Protein AF-A0A081NU52-F1 (afdb_monomer_lite)

pLDDT: mean 83.06, std 9.31, range [47.5, 93.06]

Organism: NCBI:txid1501230

Sequence (93 aa):
MFDTIVMKTCPVYPNLESVAAEKIAYLDKGITYKIKDSQIPFIKYYDNSRTLVLQVSIPKFLYGNNVNLLQEKDIPLFFQRLHERCMSYFKLK

Radius of gyration: 14.24 Å; chains: 1; bounding box: 34×24×43 Å

Structure (mmCIF, N/CA/C/O backbone):
data_AF-A0A081NU52-F1
#
_entry.id   AF-A0A081NU52-F1
#
loop_
_atom_site.group_PDB
_atom_site.id
_atom_site.type_symbol
_atom_site.label_atom_id
_atom_site.label_alt_id
_atom_site.label_comp_id
_atom_site.label_asym_id
_atom_site.label_entity_id
_atom_site.label_seq_id
_ato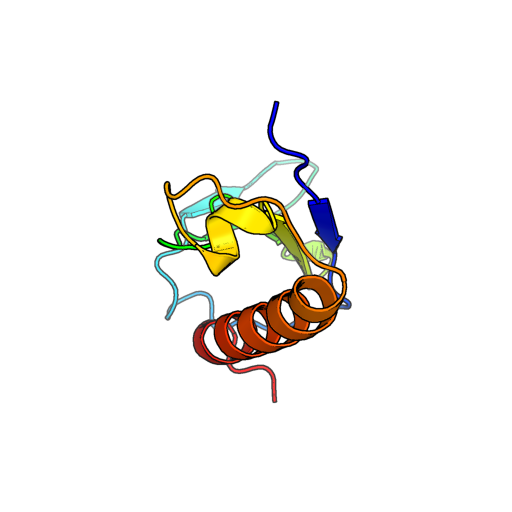m_site.pdbx_PDB_ins_code
_atom_site.Cartn_x
_atom_site.Cartn_y
_atom_site.Cartn_z
_atom_site.occupancy
_atom_site.B_iso_or_equiv
_atom_site.auth_seq_id
_atom_site.auth_comp_id
_atom_site.auth_asym_id
_atom_site.auth_atom_id
_atom_site.pdbx_PDB_model_num
ATOM 1 N N . MET A 1 1 ? -18.631 9.771 0.378 1.00 50.50 1 MET A N 1
ATOM 2 C CA . MET A 1 1 ? -17.292 9.622 -0.231 1.00 50.50 1 MET A CA 1
ATOM 3 C C . MET A 1 1 ? -16.328 9.440 0.926 1.00 50.50 1 MET A C 1
ATOM 5 O O . MET A 1 1 ? -16.344 10.286 1.801 1.00 50.50 1 MET A O 1
ATOM 9 N N . PHE A 1 2 ? -15.625 8.310 1.037 1.00 55.56 2 PHE A N 1
ATOM 10 C CA . PHE A 1 2 ? -14.619 8.172 2.097 1.00 55.56 2 PHE A CA 1
ATOM 11 C C . PHE A 1 2 ? -13.368 8.927 1.662 1.00 55.56 2 PHE A C 1
ATOM 13 O O . PHE A 1 2 ? -12.893 8.705 0.544 1.00 55.56 2 PHE A O 1
ATOM 20 N N . ASP A 1 3 ? -12.843 9.788 2.527 1.00 70.50 3 ASP A N 1
ATOM 21 C CA . ASP A 1 3 ? -11.617 10.523 2.242 1.00 70.50 3 ASP A CA 1
ATOM 22 C C . ASP A 1 3 ? -10.489 9.518 2.006 1.00 70.50 3 ASP A C 1
ATOM 24 O O . ASP A 1 3 ? -10.192 8.643 2.829 1.00 70.50 3 ASP A O 1
ATOM 28 N N . THR A 1 4 ? -9.950 9.560 0.794 1.00 82.06 4 THR A N 1
ATOM 29 C CA . THR A 1 4 ? -8.898 8.655 0.349 1.00 82.06 4 THR A CA 1
ATOM 30 C C . THR A 1 4 ? -7.634 9.477 0.233 1.00 82.06 4 THR A C 1
ATOM 32 O O . THR A 1 4 ? -7.621 10.491 -0.462 1.00 82.06 4 THR A O 1
ATOM 35 N N . ILE A 1 5 ? -6.573 9.045 0.902 1.00 86.19 5 ILE A N 1
ATOM 36 C CA . ILE A 1 5 ? -5.281 9.713 0.813 1.00 86.19 5 ILE A CA 1
ATOM 37 C C . ILE A 1 5 ? -4.443 9.049 -0.274 1.00 86.19 5 ILE A C 1
ATOM 39 O O . ILE 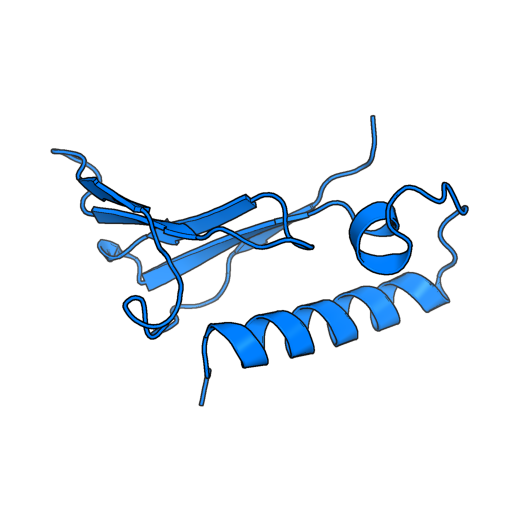A 1 5 ? -4.473 7.826 -0.437 1.00 86.19 5 ILE A O 1
ATOM 43 N N . VAL A 1 6 ? -3.698 9.864 -1.017 1.00 89.69 6 VAL A N 1
ATOM 44 C CA . VAL A 1 6 ? -2.697 9.398 -1.979 1.00 89.69 6 VAL A CA 1
ATOM 45 C C . VAL A 1 6 ? -1.326 9.716 -1.408 1.00 89.69 6 VAL A C 1
ATOM 47 O O . VAL A 1 6 ? -1.005 10.875 -1.162 1.00 89.69 6 VAL A O 1
ATOM 50 N N . MET A 1 7 ? -0.516 8.684 -1.211 1.00 89.31 7 MET A N 1
ATOM 51 C CA . MET A 1 7 ? 0.842 8.801 -0.693 1.00 89.31 7 MET A CA 1
ATOM 52 C C . MET A 1 7 ? 1.831 8.339 -1.751 1.00 89.31 7 MET A C 1
ATOM 54 O O . MET A 1 7 ? 1.585 7.372 -2.474 1.00 89.31 7 MET A O 1
ATOM 58 N N . LYS A 1 8 ? 2.965 9.033 -1.821 1.00 88.44 8 LYS A N 1
ATOM 59 C CA . LYS A 1 8 ? 4.109 8.649 -2.643 1.00 88.44 8 LYS A CA 1
ATOM 60 C C . LYS A 1 8 ? 5.298 8.412 -1.733 1.00 88.44 8 LYS A C 1
ATOM 62 O O . LYS A 1 8 ? 5.524 9.189 -0.809 1.00 88.44 8 LYS A O 1
ATOM 67 N N . THR A 1 9 ? 6.045 7.353 -1.993 1.00 82.62 9 THR A N 1
ATOM 68 C CA . THR A 1 9 ? 7.268 7.069 -1.248 1.00 82.62 9 THR A CA 1
ATOM 69 C C . THR A 1 9 ? 8.460 7.783 -1.873 1.00 82.62 9 THR A C 1
ATOM 71 O O . THR A 1 9 ? 8.455 8.127 -3.056 1.00 82.62 9 THR A O 1
ATOM 74 N N . CYS A 1 10 ? 9.534 7.912 -1.098 1.00 81.56 10 CYS A N 1
ATOM 75 C CA . CYS A 1 10 ? 10.873 8.036 -1.665 1.00 81.56 10 CYS A CA 1
ATOM 76 C C . CYS A 1 10 ? 11.196 6.811 -2.553 1.00 81.56 10 CYS A C 1
ATOM 78 O O . CYS A 1 10 ? 10.465 5.812 -2.508 1.00 81.56 10 CYS A O 1
ATOM 80 N N . PRO A 1 11 ? 12.268 6.860 -3.363 1.00 83.06 11 PRO A N 1
ATOM 81 C CA . PRO A 1 11 ? 12.713 5.709 -4.139 1.00 83.06 11 PRO A CA 1
ATOM 82 C C . PRO A 1 11 ? 12.849 4.436 -3.287 1.00 83.06 11 PRO A C 1
ATOM 84 O O . PRO A 1 11 ? 13.524 4.450 -2.261 1.00 83.06 11 PRO A O 1
ATOM 87 N N . VAL A 1 12 ? 12.212 3.343 -3.715 1.00 82.12 12 VAL A N 1
ATOM 88 C CA . VAL A 1 12 ? 12.205 2.035 -3.036 1.00 82.12 12 VAL A CA 1
ATOM 89 C C . VAL A 1 12 ? 12.508 0.895 -4.014 1.00 82.12 12 VAL A C 1
ATOM 91 O O . VAL A 1 12 ? 12.227 1.001 -5.211 1.00 82.12 12 VAL A O 1
ATOM 94 N N . TYR A 1 13 ? 13.055 -0.211 -3.493 1.00 82.31 13 TYR A N 1
ATOM 95 C CA . TYR A 1 13 ? 13.462 -1.400 -4.260 1.00 82.31 13 TYR A CA 1
ATOM 96 C C . TYR A 1 13 ? 12.675 -2.638 -3.813 1.00 82.31 13 TYR A C 1
ATOM 98 O O . TYR A 1 13 ? 13.213 -3.510 -3.130 1.00 82.31 13 TYR A O 1
ATOM 106 N N . PRO A 1 14 ? 11.376 -2.703 -4.135 1.00 78.12 14 PRO A N 1
ATOM 107 C CA . PRO A 1 14 ? 10.546 -3.828 -3.747 1.00 78.12 14 PRO A CA 1
ATOM 108 C C . PRO A 1 14 ? 10.956 -5.103 -4.494 1.00 78.12 14 PRO A C 1
ATOM 110 O O . PRO A 1 14 ? 11.284 -5.059 -5.679 1.00 78.12 14 PRO A O 1
ATOM 113 N N . ASN A 1 15 ? 10.868 -6.261 -3.837 1.00 80.69 15 ASN A N 1
ATOM 114 C CA . ASN A 1 15 ? 10.963 -7.543 -4.536 1.00 80.69 15 ASN A CA 1
ATOM 115 C C . ASN A 1 15 ? 9.646 -7.822 -5.280 1.00 80.69 15 ASN A C 1
ATOM 117 O O . ASN A 1 15 ? 8.732 -8.435 -4.730 1.00 80.69 15 ASN A O 1
ATOM 121 N N . LEU A 1 16 ? 9.566 -7.370 -6.532 1.00 79.44 16 LEU A N 1
ATOM 122 C CA . LEU A 1 16 ? 8.370 -7.461 -7.376 1.00 79.44 16 LEU A CA 1
ATOM 123 C C . LEU A 1 16 ? 7.967 -8.890 -7.762 1.00 79.44 16 LEU A C 1
ATOM 125 O O . LEU A 1 16 ? 6.819 -9.091 -8.132 1.00 79.44 16 LEU A O 1
ATOM 129 N N . GLU A 1 17 ? 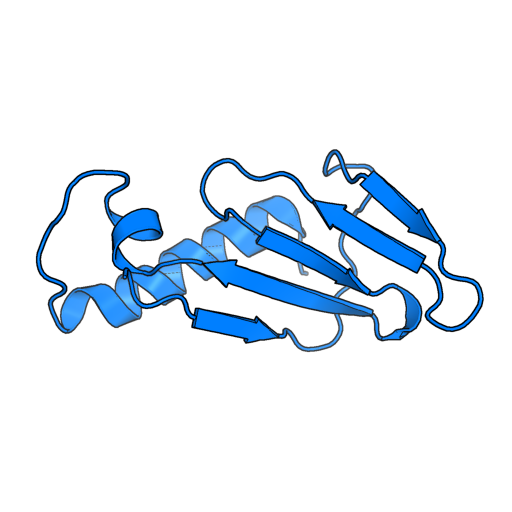8.859 -9.877 -7.671 1.00 74.31 17 GLU A N 1
ATOM 130 C CA . GLU A 1 17 ? 8.513 -11.283 -7.937 1.00 74.31 17 GLU A CA 1
ATOM 131 C C . GLU A 1 17 ? 7.728 -11.897 -6.773 1.00 74.31 17 GLU A C 1
ATOM 133 O O . GLU A 1 17 ? 6.859 -12.744 -6.965 1.00 74.31 17 GLU A O 1
ATOM 138 N N . SER A 1 18 ? 8.015 -11.440 -5.550 1.00 73.19 18 SER A N 1
ATOM 139 C CA . SER A 1 18 ? 7.369 -11.940 -4.330 1.00 73.19 18 SER A CA 1
ATOM 140 C C . SER A 1 18 ? 5.957 -11.397 -4.104 1.00 73.19 18 SER A C 1
ATOM 142 O O . SER A 1 18 ? 5.182 -11.961 -3.333 1.00 73.19 18 SER A O 1
ATOM 144 N N . VAL A 1 19 ? 5.612 -10.309 -4.786 1.00 71.56 19 VAL A N 1
ATOM 145 C CA . VAL A 1 19 ? 4.298 -9.673 -4.744 1.00 71.56 19 VAL A CA 1
ATOM 146 C C . VAL A 1 19 ? 3.668 -9.925 -6.093 1.00 71.56 19 VAL A C 1
ATOM 148 O O . VAL A 1 19 ? 4.239 -9.482 -7.072 1.00 71.56 19 VAL A O 1
ATOM 151 N N . ALA A 1 20 ? 2.530 -10.619 -6.168 1.00 72.94 20 ALA A N 1
ATOM 152 C CA . ALA A 1 20 ? 1.845 -10.967 -7.421 1.00 72.94 20 ALA A CA 1
ATOM 153 C C . ALA A 1 20 ? 1.453 -9.718 -8.248 1.00 72.94 20 ALA A C 1
ATOM 155 O O . ALA A 1 20 ? 0.299 -9.282 -8.257 1.00 72.94 20 ALA A O 1
ATOM 156 N N . ALA A 1 21 ? 2.442 -9.111 -8.896 1.00 81.12 21 ALA A N 1
ATOM 157 C CA . ALA A 1 21 ? 2.386 -7.796 -9.488 1.00 81.12 21 ALA A CA 1
ATOM 158 C C . ALA A 1 21 ? 2.131 -7.925 -10.985 1.00 81.12 21 ALA A C 1
ATOM 160 O O . ALA A 1 21 ? 2.821 -8.640 -11.709 1.00 81.12 21 ALA A O 1
ATOM 161 N N . GLU A 1 22 ? 1.132 -7.198 -11.462 1.00 86.62 22 GLU A N 1
ATOM 162 C CA . GLU A 1 22 ? 0.810 -7.122 -12.876 1.00 86.62 22 GLU A CA 1
ATOM 163 C C . GLU A 1 22 ? 1.695 -6.057 -13.529 1.00 86.62 22 GLU A C 1
ATOM 165 O O . GLU A 1 22 ? 1.609 -4.868 -13.199 1.00 86.62 22 GLU A O 1
ATOM 170 N N . LYS A 1 23 ? 2.568 -6.490 -14.442 1.00 89.06 23 LYS A N 1
ATOM 171 C CA . LYS A 1 23 ? 3.478 -5.619 -15.188 1.00 89.06 23 LYS A CA 1
ATOM 172 C C . LYS A 1 23 ? 2.753 -4.978 -16.369 1.00 89.06 23 LYS A C 1
ATOM 174 O O . LYS A 1 23 ? 2.200 -5.672 -17.215 1.00 89.06 23 LYS A O 1
ATOM 179 N N . ILE A 1 24 ? 2.824 -3.655 -16.461 1.00 88.19 24 ILE A N 1
ATOM 180 C CA . ILE A 1 24 ? 2.264 -2.861 -17.554 1.00 88.19 24 ILE A CA 1
ATOM 181 C C . ILE A 1 24 ? 3.375 -1.990 -18.130 1.00 88.19 24 ILE A C 1
ATOM 183 O O . ILE A 1 24 ? 3.947 -1.157 -17.428 1.00 88.19 24 ILE A O 1
ATOM 187 N N . ALA A 1 25 ? 3.685 -2.184 -19.407 1.00 86.00 25 ALA A N 1
ATOM 188 C CA . ALA A 1 25 ? 4.664 -1.378 -20.124 1.00 86.00 25 ALA A CA 1
ATOM 189 C C . ALA A 1 25 ? 3.954 -0.295 -20.944 1.00 86.00 25 ALA A C 1
ATOM 191 O O . ALA A 1 25 ? 3.031 -0.589 -21.699 1.00 86.00 25 ALA A O 1
ATOM 192 N N . TYR A 1 26 ? 4.400 0.949 -20.799 1.00 82.00 26 TYR A N 1
ATOM 193 C CA . TYR A 1 26 ? 3.960 2.087 -21.601 1.00 82.00 26 TYR A CA 1
ATOM 194 C C . TYR A 1 26 ? 5.131 2.558 -22.461 1.00 82.00 26 TYR A C 1
ATOM 196 O O . TYR A 1 26 ? 6.239 2.694 -21.939 1.00 82.00 26 TYR A O 1
ATOM 204 N N . LEU A 1 27 ? 4.881 2.845 -23.742 1.00 76.00 27 LEU A N 1
ATOM 205 C CA . LEU A 1 27 ? 5.917 3.270 -24.694 1.00 76.00 27 LEU A CA 1
ATOM 206 C C . LEU A 1 27 ? 6.720 4.48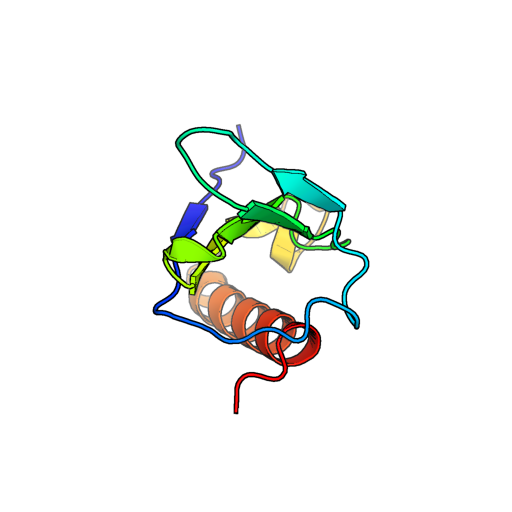0 -24.175 1.00 76.00 27 LEU A C 1
ATOM 208 O O . LEU A 1 27 ? 7.941 4.500 -24.256 1.00 76.00 27 LEU A O 1
ATOM 212 N N . ASP A 1 28 ? 6.021 5.450 -23.590 1.00 78.44 28 ASP A N 1
ATOM 213 C CA . ASP A 1 28 ? 6.558 6.761 -23.204 1.00 78.44 28 ASP A CA 1
ATOM 214 C C . ASP A 1 28 ? 6.711 6.940 -21.681 1.00 78.44 28 ASP A C 1
ATOM 216 O O . ASP A 1 28 ? 7.423 7.834 -21.227 1.00 78.44 28 ASP A O 1
ATOM 220 N N . LYS A 1 29 ? 6.092 6.073 -20.866 1.00 72.38 29 LYS A N 1
ATOM 221 C CA . LYS A 1 29 ? 6.125 6.159 -19.386 1.00 72.38 29 LYS A CA 1
ATOM 222 C C . LYS A 1 29 ? 6.911 5.032 -18.710 1.00 72.38 29 LYS A C 1
ATOM 224 O O . LYS A 1 29 ? 7.013 5.014 -17.484 1.00 72.38 29 LYS A O 1
ATOM 229 N N . GLY A 1 30 ? 7.474 4.113 -19.494 1.00 85.75 30 GLY A N 1
ATOM 230 C CA . GLY A 1 30 ? 8.222 2.962 -19.002 1.00 85.75 30 GLY A CA 1
ATOM 231 C C . GLY A 1 30 ? 7.340 1.914 -18.331 1.00 85.75 30 GLY A C 1
ATOM 232 O O . GLY A 1 30 ? 6.166 1.744 -18.667 1.00 85.75 30 GLY A O 1
ATOM 233 N N . ILE A 1 31 ? 7.923 1.174 -17.390 1.00 89.19 31 ILE A N 1
ATOM 234 C CA . ILE A 1 31 ? 7.269 0.028 -16.759 1.00 89.19 31 ILE A CA 1
ATOM 235 C C . ILE A 1 31 ? 6.588 0.466 -15.460 1.00 89.19 31 ILE A C 1
ATOM 237 O O . ILE A 1 31 ? 7.180 1.109 -14.595 1.00 89.19 31 ILE A O 1
ATOM 241 N N . THR A 1 32 ? 5.319 0.097 -15.317 1.00 90.38 32 THR A N 1
ATOM 242 C CA . THR A 1 32 ? 4.547 0.241 -14.083 1.00 90.38 32 THR A CA 1
ATOM 243 C C . THR A 1 32 ? 4.069 -1.124 -13.624 1.00 90.38 32 THR A C 1
ATOM 245 O O . THR A 1 32 ? 3.589 -1.919 -14.426 1.00 90.38 32 THR A O 1
ATOM 248 N N . TYR A 1 33 ? 4.125 -1.373 -12.326 1.00 90.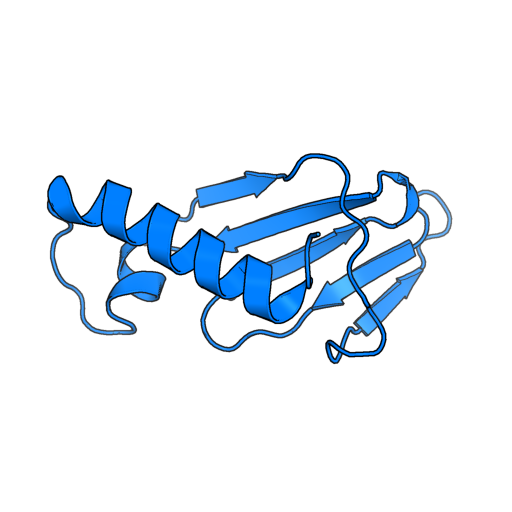12 33 TYR A N 1
ATOM 249 C CA . TYR A 1 33 ? 3.609 -2.588 -11.716 1.00 90.12 33 TYR A CA 1
ATOM 250 C C . TYR A 1 33 ? 2.386 -2.246 -10.871 1.00 90.12 33 TYR A C 1
ATOM 252 O O . TYR A 1 33 ? 2.438 -1.347 -10.028 1.00 90.12 33 TYR A O 1
ATOM 260 N N . LYS A 1 34 ? 1.275 -2.948 -11.094 1.00 90.81 34 LYS A N 1
ATOM 261 C CA . LYS A 1 34 ? 0.118 -2.917 -10.194 1.00 90.81 34 LYS A CA 1
ATOM 262 C C . LYS A 1 34 ? 0.248 -4.062 -9.206 1.00 90.81 34 LYS A C 1
ATOM 264 O O . LYS A 1 34 ? 0.319 -5.217 -9.613 1.00 90.81 34 LYS A O 1
ATOM 269 N N . ILE A 1 35 ? 0.253 -3.748 -7.920 1.00 88.44 35 ILE A N 1
ATOM 270 C CA . ILE A 1 35 ? 0.379 -4.749 -6.860 1.00 88.44 35 ILE A CA 1
ATOM 271 C C . ILE A 1 35 ? -0.996 -4.943 -6.225 1.00 88.44 35 ILE A C 1
ATOM 273 O O . ILE A 1 35 ? -1.676 -3.969 -5.897 1.00 88.44 35 ILE A O 1
ATOM 277 N N . LYS A 1 36 ? -1.417 -6.202 -6.076 1.00 84.81 36 LYS A N 1
ATOM 278 C CA . LYS A 1 36 ? -2.673 -6.553 -5.405 1.00 84.81 36 LYS A CA 1
ATOM 279 C C . LYS A 1 36 ? -2.440 -6.716 -3.905 1.00 84.81 36 LYS A C 1
ATOM 281 O O . LYS A 1 36 ? -1.527 -7.425 -3.486 1.00 84.81 36 LYS A O 1
ATOM 286 N N . ASP A 1 37 ? -3.300 -6.094 -3.111 1.00 84.56 37 ASP A N 1
ATOM 287 C CA . ASP A 1 37 ? -3.307 -6.189 -1.654 1.00 84.56 37 ASP A CA 1
ATOM 288 C C . ASP A 1 37 ? -4.757 -6.195 -1.150 1.00 84.56 37 ASP A C 1
ATOM 290 O O . ASP A 1 37 ? -5.642 -5.605 -1.771 1.00 84.56 37 ASP A O 1
ATOM 294 N N . SER A 1 38 ? -5.020 -6.911 -0.057 1.00 81.75 38 SER A N 1
ATOM 295 C CA . SER A 1 38 ? -6.371 -7.040 0.501 1.00 81.75 38 SER A CA 1
ATOM 296 C C . SER A 1 38 ? -6.806 -5.837 1.342 1.00 81.75 38 SER A C 1
ATOM 298 O O . SER A 1 38 ? -8.003 -5.627 1.516 1.00 81.75 38 SER A O 1
ATOM 300 N N . GLN A 1 39 ? -5.861 -5.056 1.867 1.00 81.38 39 GLN A N 1
ATOM 301 C CA . GLN A 1 39 ? -6.105 -3.916 2.755 1.00 81.38 39 GLN A CA 1
ATOM 302 C C . GLN A 1 39 ? -5.874 -2.577 2.048 1.00 81.38 39 GLN A C 1
ATOM 304 O O . GLN A 1 39 ? -6.574 -1.601 2.318 1.00 81.38 39 GLN A O 1
ATOM 309 N N . ILE A 1 40 ? -4.907 -2.523 1.131 1.00 87.12 40 ILE A N 1
ATOM 310 C CA . ILE A 1 40 ? -4.583 -1.338 0.343 1.00 87.12 40 ILE A CA 1
ATOM 311 C C . ILE A 1 40 ? -5.174 -1.515 -1.061 1.00 87.12 40 ILE A C 1
ATOM 313 O O . ILE A 1 40 ? -4.640 -2.274 -1.869 1.00 87.12 40 ILE A O 1
ATOM 317 N N . PRO A 1 41 ? -6.258 -0.796 -1.392 1.00 84.31 41 PRO A N 1
ATOM 318 C CA . PRO A 1 41 ? -7.001 -1.033 -2.627 1.00 84.31 41 PRO A CA 1
ATOM 319 C C . PRO A 1 41 ? -6.212 -0.656 -3.883 1.00 84.31 41 PRO A C 1
ATOM 321 O O . PRO A 1 41 ? -6.527 -1.118 -4.979 1.00 84.31 41 PRO A O 1
ATOM 324 N N . PHE A 1 42 ? -5.202 0.202 -3.747 1.00 89.19 42 PHE A N 1
ATOM 325 C CA . PHE A 1 42 ? -4.408 0.656 -4.870 1.00 89.19 42 PHE A CA 1
ATOM 326 C C . PHE A 1 42 ? -2.946 0.815 -4.484 1.00 89.19 42 PHE A C 1
ATOM 328 O O . PHE A 1 42 ? -2.579 1.675 -3.679 1.00 89.19 42 PHE A O 1
ATOM 335 N N . ILE A 1 43 ? -2.117 0.004 -5.131 1.00 90.31 43 ILE A N 1
ATOM 336 C CA . ILE A 1 43 ? -0.666 0.068 -5.058 1.00 90.31 43 ILE A CA 1
ATOM 337 C C . ILE A 1 43 ? -0.127 0.074 -6.489 1.00 90.31 43 ILE A C 1
ATOM 339 O O . ILE A 1 43 ? -0.381 -0.848 -7.271 1.00 90.31 43 ILE A O 1
ATOM 343 N N . LYS A 1 44 ? 0.639 1.110 -6.832 1.00 91.62 44 LYS A N 1
ATOM 344 C CA . LYS A 1 44 ? 1.386 1.187 -8.091 1.00 91.62 44 LYS A CA 1
ATOM 345 C C . LYS A 1 44 ? 2.856 1.446 -7.830 1.00 91.62 44 LYS A C 1
ATOM 347 O O . LYS A 1 44 ? 3.189 2.342 -7.065 1.00 91.62 44 LYS A O 1
ATOM 352 N N . TYR A 1 45 ? 3.719 0.719 -8.521 1.00 90.81 45 TYR A N 1
ATOM 353 C CA . TYR A 1 45 ? 5.152 0.971 -8.540 1.00 90.81 45 TYR A CA 1
ATOM 354 C C . TYR A 1 45 ? 5.579 1.434 -9.930 1.00 90.81 45 TYR A C 1
ATOM 356 O O . TYR A 1 45 ? 5.268 0.775 -10.921 1.00 90.81 45 TYR A O 1
ATOM 364 N N . TYR A 1 46 ? 6.272 2.565 -10.001 1.00 90.69 46 TYR A N 1
ATOM 365 C CA . TYR A 1 46 ? 6.865 3.083 -11.230 1.00 90.69 46 TYR A CA 1
ATOM 366 C C . TYR A 1 46 ? 8.345 2.725 -11.246 1.00 90.69 46 TYR A C 1
ATOM 368 O O . TYR A 1 46 ? 9.099 3.222 -10.412 1.00 90.69 46 TYR A O 1
ATOM 376 N N . ASP A 1 47 ? 8.754 1.891 -12.198 1.00 88.19 47 ASP A N 1
ATOM 377 C CA . ASP A 1 47 ? 10.115 1.346 -12.263 1.00 88.19 47 ASP A CA 1
ATOM 378 C C . ASP A 1 47 ? 11.150 2.445 -12.538 1.00 88.19 47 ASP A C 1
ATOM 380 O O . ASP A 1 47 ? 12.148 2.581 -11.832 1.00 88.19 47 ASP A O 1
ATOM 384 N N . ASN A 1 48 ? 10.839 3.325 -13.495 1.00 88.31 48 ASN A N 1
ATOM 385 C CA . ASN A 1 48 ? 11.725 4.410 -13.920 1.00 88.31 48 ASN A CA 1
ATOM 386 C C . ASN A 1 48 ? 12.087 5.366 -12.773 1.00 88.31 48 ASN A C 1
ATOM 388 O O . ASN A 1 48 ? 13.241 5.759 -12.630 1.00 88.31 48 ASN A O 1
ATOM 392 N N . SER A 1 49 ? 11.099 5.759 -11.962 1.00 88.31 49 SER A N 1
ATOM 393 C CA . SER A 1 49 ? 11.294 6.689 -10.840 1.00 88.31 49 SER A CA 1
ATOM 394 C C . SER A 1 49 ? 11.471 5.978 -9.498 1.00 88.31 49 SER A C 1
ATOM 396 O O . SER A 1 49 ? 11.599 6.633 -8.461 1.00 88.31 49 SER A O 1
ATOM 398 N N . ARG A 1 50 ? 11.427 4.640 -9.499 1.00 88.56 50 ARG A N 1
ATOM 399 C CA . ARG A 1 50 ? 11.473 3.770 -8.316 1.00 88.56 50 ARG A CA 1
ATOM 400 C C . ARG A 1 50 ? 10.460 4.163 -7.242 1.00 88.56 50 ARG A C 1
ATOM 402 O O . ARG A 1 50 ? 10.697 3.995 -6.052 1.00 88.56 50 ARG A O 1
ATOM 409 N N . THR A 1 51 ? 9.337 4.744 -7.649 1.00 88.56 51 THR A N 1
ATOM 410 C CA . THR A 1 51 ? 8.374 5.359 -6.732 1.00 88.56 51 THR A CA 1
ATOM 411 C C . THR A 1 51 ? 7.191 4.434 -6.517 1.00 88.56 51 THR A C 1
ATOM 413 O O . THR A 1 51 ? 6.575 3.981 -7.485 1.00 88.56 51 THR A O 1
ATOM 416 N N . LEU A 1 52 ? 6.818 4.218 -5.258 1.00 89.50 52 LEU A N 1
ATOM 417 C CA . LEU A 1 52 ? 5.576 3.551 -4.903 1.00 89.50 52 LEU A CA 1
ATOM 418 C C . LEU A 1 52 ? 4.486 4.591 -4.633 1.00 89.50 52 LEU A C 1
ATOM 420 O O . LEU A 1 52 ? 4.702 5.576 -3.926 1.00 89.50 52 LEU A O 1
ATOM 424 N N . VAL A 1 53 ? 3.304 4.363 -5.193 1.00 91.25 53 VAL A N 1
ATOM 425 C CA . VAL A 1 53 ? 2.108 5.169 -4.974 1.00 91.25 53 VAL A CA 1
ATOM 426 C C . VAL A 1 53 ? 1.040 4.298 -4.342 1.00 91.25 53 VAL A C 1
ATOM 428 O O . VAL A 1 53 ? 0.642 3.277 -4.905 1.00 91.25 53 VAL A O 1
ATOM 431 N N . LEU A 1 54 ? 0.578 4.733 -3.177 1.00 91.00 54 LEU A N 1
ATOM 432 C CA . LEU A 1 54 ? -0.442 4.078 -2.375 1.00 91.00 54 LEU A CA 1
ATOM 433 C C . LEU A 1 54 ? -1.668 4.975 -2.337 1.00 91.00 54 LEU A C 1
ATOM 435 O O . LEU A 1 54 ? -1.552 6.173 -2.076 1.00 91.00 54 LEU A O 1
ATOM 439 N N . GLN A 1 55 ? -2.840 4.401 -2.566 1.00 91.56 55 GLN A N 1
ATOM 440 C CA . GLN A 1 55 ? -4.097 5.099 -2.349 1.00 91.56 55 GLN A CA 1
ATOM 441 C C . GLN A 1 55 ? -4.977 4.253 -1.437 1.00 91.56 55 GLN A C 1
ATOM 443 O O . GLN A 1 55 ? -5.272 3.093 -1.726 1.00 91.56 55 GLN A O 1
ATOM 448 N N . VAL A 1 56 ? -5.355 4.834 -0.301 1.00 89.75 56 VAL A N 1
ATOM 449 C CA . VAL A 1 56 ? -6.019 4.117 0.786 1.00 89.75 56 VAL A CA 1
ATOM 450 C C . VAL A 1 56 ? -6.952 5.046 1.555 1.00 89.75 56 VAL A C 1
ATOM 452 O O . VAL A 1 56 ? -6.705 6.243 1.681 1.00 89.75 56 VAL A O 1
ATOM 455 N N . SER A 1 57 ? -8.050 4.492 2.056 1.00 88.31 57 SER A N 1
ATOM 456 C CA . SER A 1 57 ? -8.960 5.193 2.957 1.00 88.31 57 SER A CA 1
ATOM 457 C C . SER A 1 57 ? -8.609 4.823 4.395 1.00 88.31 57 SER A C 1
ATOM 459 O O . SER A 1 57 ? -8.617 3.641 4.732 1.00 88.31 57 SER A O 1
ATOM 461 N N . ILE A 1 58 ? -8.321 5.822 5.234 1.00 87.50 58 ILE A N 1
ATOM 462 C CA . ILE A 1 58 ? -7.930 5.635 6.642 1.00 87.50 58 ILE A CA 1
ATOM 463 C C . ILE A 1 58 ? -8.933 4.759 7.419 1.00 87.50 58 ILE A C 1
ATOM 465 O O . ILE A 1 58 ? -8.511 3.733 7.958 1.00 87.50 58 ILE A O 1
ATOM 469 N N . PRO A 1 59 ? -10.248 5.070 7.457 1.00 86.50 59 PRO A N 1
ATOM 470 C CA . PRO A 1 59 ? -11.186 4.283 8.255 1.00 86.50 59 PRO A CA 1
ATOM 471 C C . PRO A 1 59 ? -11.334 2.859 7.718 1.00 86.50 59 PRO A C 1
ATOM 473 O O . PRO A 1 59 ? -11.388 1.914 8.500 1.00 86.50 59 PRO A O 1
ATOM 476 N N . LYS A 1 60 ? -11.317 2.677 6.390 1.00 87.12 60 LYS A N 1
ATOM 477 C CA . LYS A 1 60 ? -11.400 1.340 5.790 1.00 87.12 60 LYS A CA 1
ATOM 478 C C . LYS A 1 60 ? -10.160 0.496 6.042 1.00 87.12 60 LYS A C 1
ATOM 480 O O . LYS A 1 60 ? -10.272 -0.705 6.243 1.00 87.12 60 LYS A O 1
ATOM 485 N N . PHE A 1 61 ? -8.987 1.116 6.044 1.00 88.94 61 PHE A N 1
ATOM 486 C CA . PHE A 1 61 ? -7.739 0.428 6.344 1.00 88.94 61 PHE A CA 1
ATOM 487 C C . PHE A 1 61 ? -7.675 -0.022 7.805 1.00 88.94 61 PHE A C 1
ATOM 489 O O . PHE A 1 61 ? -7.215 -1.121 8.096 1.00 88.94 61 PHE A O 1
ATOM 496 N N . LEU A 1 62 ? -8.172 0.804 8.729 1.00 88.25 62 LEU A N 1
ATOM 497 C CA . LEU A 1 62 ? -8.159 0.487 10.155 1.00 88.25 62 LEU A CA 1
ATOM 498 C C . LEU A 1 62 ? -9.266 -0.482 10.588 1.00 88.25 62 LEU A C 1
ATOM 500 O O . LEU A 1 62 ? -9.011 -1.346 11.429 1.00 88.25 62 LEU A O 1
ATOM 504 N N . TYR A 1 63 ? -10.477 -0.327 10.043 1.00 87.19 63 TYR A N 1
ATOM 505 C CA . TYR A 1 63 ? -11.696 -0.973 10.550 1.00 87.19 63 TYR A CA 1
ATOM 506 C C . TYR A 1 63 ? -12.493 -1.740 9.483 1.00 87.19 63 TYR A C 1
ATOM 508 O O . TYR A 1 63 ? -13.563 -2.279 9.773 1.00 87.19 63 TYR A O 1
ATOM 516 N N . GLY A 1 64 ? -11.998 -1.822 8.247 1.00 84.00 64 GLY A N 1
ATOM 517 C CA . GLY A 1 64 ? -12.685 -2.501 7.151 1.00 84.00 64 GLY A CA 1
ATOM 518 C C . GLY A 1 64 ? -13.980 -1.792 6.753 1.00 84.00 64 GLY A C 1
ATOM 519 O O . GLY A 1 64 ? -14.013 -0.585 6.528 1.00 84.00 64 GLY A O 1
ATOM 520 N N . ASN A 1 65 ? -15.071 -2.548 6.650 1.00 79.81 65 ASN A N 1
ATOM 521 C CA . ASN A 1 65 ? -16.382 -1.987 6.311 1.00 79.81 65 ASN A CA 1
ATOM 522 C C . ASN A 1 65 ? -17.127 -1.412 7.525 1.00 79.81 65 ASN A C 1
ATOM 524 O O . ASN A 1 65 ? -18.224 -0.878 7.359 1.00 79.81 65 ASN A O 1
ATOM 528 N N . ASN A 1 66 ? -16.548 -1.494 8.727 1.00 74.62 66 ASN A N 1
ATOM 529 C CA . ASN A 1 66 ? -17.145 -0.900 9.914 1.00 74.62 66 ASN A CA 1
ATOM 530 C C . ASN A 1 66 ? -16.929 0.612 9.875 1.00 74.62 66 ASN A C 1
ATOM 532 O O . ASN A 1 66 ? -15.806 1.107 9.989 1.00 74.62 66 ASN A O 1
ATOM 536 N N . VAL A 1 67 ? -18.022 1.348 9.686 1.00 64.12 67 VAL A N 1
ATOM 537 C CA . VAL A 1 67 ? -18.006 2.810 9.644 1.00 64.12 67 VAL A CA 1
ATOM 538 C C . VAL A 1 67 ? -17.952 3.337 11.074 1.00 64.12 67 VAL A C 1
ATOM 540 O O . VAL A 1 67 ? -18.976 3.633 11.679 1.00 64.12 67 VAL A O 1
ATOM 543 N N . ASN A 1 68 ? -16.740 3.437 11.612 1.00 71.25 68 ASN A N 1
ATOM 544 C CA . ASN A 1 68 ? -16.477 4.154 12.853 1.00 71.25 68 ASN A CA 1
ATOM 545 C C . ASN A 1 68 ? -16.022 5.580 12.533 1.00 71.25 68 ASN A C 1
ATOM 547 O O . ASN A 1 68 ? -15.266 5.803 11.583 1.00 71.25 68 ASN A O 1
ATOM 551 N N . LEU A 1 69 ? -16.476 6.544 13.335 1.00 81.00 69 LEU A N 1
ATOM 552 C CA . LEU A 1 69 ? -15.961 7.908 13.285 1.00 81.00 69 LEU A CA 1
ATOM 553 C C . LEU A 1 69 ? -14.479 7.889 13.680 1.00 81.00 69 LEU A C 1
ATOM 555 O O . LEU A 1 69 ? -14.132 7.328 14.720 1.00 81.00 69 LEU A O 1
ATOM 559 N N . LEU A 1 70 ? -13.620 8.489 12.855 1.00 83.69 70 LEU A N 1
ATOM 560 C CA . LEU A 1 70 ? -12.196 8.605 13.163 1.00 83.69 70 LEU A CA 1
ATOM 561 C C . LEU A 1 70 ? -11.983 9.510 14.378 1.00 83.69 70 LEU A C 1
ATOM 563 O O . LEU A 1 70 ? -12.530 10.610 14.439 1.00 83.69 70 LEU A O 1
ATOM 567 N N . GLN A 1 71 ? -11.146 9.062 15.307 1.00 88.44 71 GLN A N 1
ATOM 568 C CA . GLN A 1 71 ? -10.646 9.855 16.424 1.00 88.44 71 GLN A CA 1
ATOM 569 C C . GLN A 1 71 ? -9.187 10.253 16.174 1.00 88.44 71 GLN A C 1
ATOM 571 O O . GLN A 1 71 ? -8.473 9.603 15.411 1.00 88.44 71 GLN A O 1
ATOM 576 N N . GLU A 1 72 ? -8.704 11.296 16.851 1.00 87.50 72 GLU A N 1
ATOM 577 C CA . GLU A 1 72 ? -7.328 11.792 16.669 1.00 87.50 72 GLU A CA 1
ATOM 578 C C . GLU A 1 72 ? -6.268 10.707 16.897 1.00 87.50 72 GLU A C 1
ATOM 580 O O . GLU A 1 72 ? -5.304 10.606 16.140 1.00 87.50 72 GLU A O 1
ATOM 585 N N . LYS A 1 73 ? -6.486 9.826 17.883 1.00 89.12 73 LYS A N 1
ATOM 586 C CA . LYS A 1 73 ? -5.596 8.693 18.188 1.00 89.12 73 LYS A CA 1
ATOM 587 C C . LYS A 1 73 ? -5.487 7.666 17.054 1.00 89.12 73 LYS A C 1
ATOM 589 O O . LYS A 1 73 ? -4.547 6.875 17.032 1.00 89.12 73 LYS A O 1
ATOM 594 N N . ASP A 1 74 ? -6.439 7.656 16.126 1.00 88.12 74 ASP A N 1
ATOM 595 C CA . ASP A 1 74 ? -6.477 6.686 15.036 1.00 88.12 74 ASP A CA 1
ATOM 596 C C . ASP A 1 74 ? -5.550 7.109 13.880 1.00 88.12 74 ASP A C 1
ATOM 598 O O . ASP A 1 74 ? -5.087 6.260 13.122 1.00 88.12 74 ASP A O 1
ATOM 602 N N . ILE A 1 75 ? -5.190 8.396 13.780 1.00 88.12 75 ILE A N 1
ATOM 603 C CA . ILE A 1 75 ? -4.225 8.908 12.792 1.00 88.12 75 ILE A CA 1
ATOM 604 C C . ILE A 1 75 ? -2.823 8.292 12.980 1.00 88.12 75 ILE A C 1
ATOM 606 O O . ILE A 1 75 ? -2.304 7.711 12.022 1.00 88.12 75 ILE A O 1
ATOM 610 N N . PRO A 1 76 ? -2.178 8.355 14.165 1.00 92.19 76 PRO A N 1
ATOM 611 C CA . PRO A 1 76 ? -0.875 7.717 14.355 1.00 92.19 76 PRO A CA 1
ATOM 612 C C . PRO A 1 76 ? -0.955 6.191 14.214 1.00 92.19 76 PRO A C 1
ATOM 614 O O . PRO A 1 76 ? -0.068 5.588 13.610 1.00 92.19 76 PRO A O 1
ATOM 617 N N . LEU A 1 77 ? -2.048 5.569 14.676 1.00 92.19 77 LEU A N 1
ATOM 618 C CA . LEU A 1 77 ? -2.282 4.132 14.502 1.00 92.19 77 LEU A CA 1
ATOM 619 C C . LEU A 1 77 ? -2.342 3.734 13.018 1.00 92.19 77 LEU A C 1
ATOM 621 O O . LEU A 1 77 ? -1.802 2.696 12.631 1.00 92.19 77 LEU A O 1
ATOM 625 N N . PHE A 1 78 ? -2.979 4.557 12.182 1.00 91.25 78 PHE A N 1
ATOM 626 C CA . PHE A 1 78 ? -3.026 4.358 10.737 1.00 91.25 78 PHE A CA 1
ATOM 627 C C . PHE A 1 78 ? -1.625 4.325 10.128 1.00 91.25 78 PHE A C 1
ATOM 629 O O . PHE A 1 78 ? -1.289 3.364 9.436 1.00 91.25 78 PHE A O 1
ATOM 636 N N . PHE A 1 79 ? -0.796 5.333 10.410 1.00 90.25 79 PHE A N 1
ATOM 637 C CA . PHE A 1 79 ? 0.555 5.393 9.852 1.00 90.25 79 PHE A CA 1
ATOM 638 C C . PHE A 1 79 ? 1.435 4.242 10.338 1.00 90.25 79 PHE A C 1
ATOM 640 O O . PHE A 1 79 ? 2.188 3.685 9.539 1.00 90.25 79 PHE A O 1
ATOM 647 N N . GLN A 1 80 ? 1.296 3.833 11.601 1.00 93.06 80 GLN A N 1
ATOM 648 C CA . GLN A 1 80 ? 2.004 2.672 12.133 1.00 93.06 80 GLN A CA 1
ATOM 649 C C . GLN A 1 80 ? 1.631 1.388 11.374 1.00 93.06 80 GLN A C 1
ATOM 651 O O . GLN A 1 80 ? 2.503 0.719 10.820 1.00 93.06 80 GLN A O 1
ATOM 656 N N . ARG A 1 81 ? 0.336 1.061 11.282 1.00 91.44 81 ARG A N 1
ATOM 657 C CA . ARG A 1 81 ? -0.124 -0.160 10.595 1.00 91.44 81 ARG A CA 1
ATOM 658 C C . ARG A 1 81 ? 0.201 -0.149 9.106 1.00 91.44 81 ARG A C 1
ATOM 660 O O . ARG A 1 81 ? 0.531 -1.183 8.528 1.00 91.44 81 ARG A O 1
ATOM 667 N N . LEU A 1 82 ? 0.118 1.021 8.474 1.00 89.81 82 LEU A N 1
ATOM 668 C CA . LEU A 1 82 ? 0.502 1.185 7.079 1.00 89.81 82 LEU A CA 1
ATOM 669 C C . LEU A 1 82 ? 1.993 0.899 6.888 1.00 89.81 82 LEU A C 1
ATOM 671 O O . LEU A 1 82 ? 2.364 0.198 5.949 1.00 89.81 82 LEU A O 1
ATOM 675 N N . HIS A 1 83 ? 2.839 1.408 7.783 1.00 87.94 83 HIS A N 1
ATOM 676 C CA . HIS A 1 83 ? 4.272 1.149 7.752 1.00 87.94 83 HIS A CA 1
ATOM 677 C C .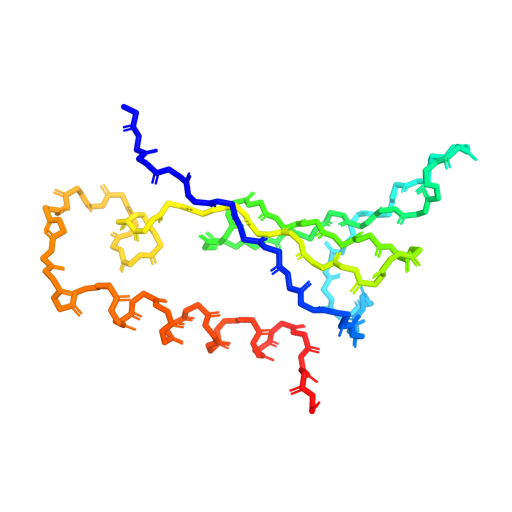 HIS A 1 83 ? 4.579 -0.347 7.899 1.00 87.94 83 HIS A C 1
ATOM 679 O O . HIS A 1 83 ? 5.294 -0.902 7.066 1.00 87.94 83 HIS A O 1
ATOM 685 N N . GLU A 1 84 ? 3.977 -1.020 8.883 1.00 88.81 84 GLU A N 1
ATOM 686 C CA . GLU A 1 84 ? 4.116 -2.469 9.091 1.00 88.81 84 GLU A CA 1
ATOM 687 C C . GLU A 1 84 ? 3.697 -3.265 7.843 1.00 88.81 84 GLU A C 1
ATOM 689 O O . GLU A 1 84 ? 4.416 -4.164 7.391 1.00 88.81 84 GLU A O 1
ATOM 694 N N . ARG A 1 85 ? 2.568 -2.895 7.219 1.00 86.56 85 ARG A N 1
ATOM 695 C CA . ARG A 1 85 ? 2.091 -3.535 5.987 1.00 86.56 85 ARG A CA 1
ATOM 696 C C . ARG A 1 85 ? 3.076 -3.339 4.837 1.00 86.56 85 ARG A C 1
ATOM 698 O O . ARG A 1 85 ? 3.450 -4.317 4.190 1.00 86.56 85 ARG A O 1
ATOM 705 N N . CYS A 1 86 ? 3.542 -2.113 4.611 1.00 82.00 86 CYS A N 1
ATOM 706 C CA . CYS A 1 86 ? 4.533 -1.807 3.580 1.00 82.00 86 CYS A CA 1
ATOM 707 C C . CYS A 1 86 ? 5.850 -2.565 3.803 1.00 82.00 86 CYS A C 1
ATOM 709 O O . CYS A 1 86 ? 6.403 -3.112 2.851 1.00 82.00 86 CYS A O 1
ATOM 711 N N . MET A 1 87 ? 6.325 -2.662 5.047 1.00 81.88 87 MET A N 1
ATOM 712 C CA . MET A 1 87 ? 7.530 -3.423 5.392 1.00 81.88 87 MET A CA 1
ATOM 713 C C . MET A 1 87 ? 7.378 -4.914 5.085 1.00 81.88 87 MET A C 1
ATOM 715 O O . MET A 1 87 ? 8.281 -5.513 4.499 1.00 81.88 87 MET A O 1
ATOM 719 N N . SER A 1 88 ? 6.214 -5.500 5.391 1.00 77.94 88 SER A N 1
ATOM 720 C CA . SER A 1 88 ? 5.940 -6.909 5.079 1.00 77.94 88 SER A CA 1
ATOM 721 C C . SER A 1 88 ? 5.952 -7.209 3.574 1.00 77.94 88 SER A C 1
ATOM 723 O O . SER A 1 88 ? 6.401 -8.278 3.165 1.00 77.94 88 SER A O 1
ATOM 725 N N . TYR A 1 89 ? 5.513 -6.254 2.748 1.00 70.06 89 TYR A N 1
ATOM 726 C CA . TYR A 1 89 ? 5.396 -6.411 1.295 1.00 70.06 89 TYR A CA 1
ATOM 727 C C . TYR A 1 89 ? 6.694 -6.113 0.549 1.00 70.06 89 TYR A C 1
ATOM 729 O O . TYR A 1 89 ? 7.044 -6.801 -0.407 1.00 70.06 89 TYR A O 1
ATOM 737 N N . PHE A 1 90 ? 7.408 -5.071 0.965 1.00 68.25 90 PHE A N 1
ATOM 738 C CA . PHE A 1 90 ? 8.521 -4.536 0.187 1.00 68.25 90 PHE A CA 1
ATOM 739 C C . PHE A 1 90 ? 9.887 -4.880 0.759 1.00 68.25 90 PHE A C 1
ATOM 741 O O . PHE A 1 90 ? 10.878 -4.602 0.090 1.00 68.25 90 PHE A O 1
ATOM 748 N N . LYS A 1 91 ? 9.946 -5.507 1.948 1.00 63.62 91 LYS A N 1
ATOM 749 C CA . LYS A 1 91 ? 11.195 -5.844 2.651 1.00 63.62 91 LYS A CA 1
ATOM 750 C C . LYS A 1 91 ? 12.187 -4.676 2.597 1.00 63.62 91 LYS A C 1
ATOM 752 O O . LYS A 1 91 ? 13.359 -4.884 2.284 1.00 63.62 91 LYS A O 1
ATOM 757 N N . LEU A 1 92 ? 11.690 -3.452 2.815 1.00 55.62 92 LEU A N 1
ATOM 758 C CA . LEU A 1 92 ? 12.514 -2.246 2.780 1.00 55.62 92 LEU A CA 1
ATOM 759 C C . LEU A 1 92 ? 13.542 -2.397 3.905 1.00 55.62 92 LEU A C 1
ATOM 761 O O . LEU A 1 92 ? 13.179 -2.356 5.077 1.00 55.62 92 LEU A O 1
ATOM 765 N N . LYS A 1 93 ? 14.785 -2.698 3.534 1.00 47.50 93 LYS A N 1
ATOM 766 C CA . LYS A 1 93 ? 15.927 -2.665 4.445 1.00 47.50 93 LYS A CA 1
ATOM 767 C C . LYS A 1 93 ? 16.421 -1.238 4.588 1.00 47.50 93 LYS A C 1
ATOM 769 O O . LYS A 1 93 ? 16.391 -0.517 3.564 1.00 47.50 93 LYS A O 1
#

Secondary structure (DSSP, 8-state):
---EEEEEPSS----TTTTTEEEEEETTTEEEEEE--SS-SEEEEETTTTEEEEEEEHHHHHHTT--PPP-TTHHHHHHHHHHHHHHHHH---

Foldseek 3Di:
DFDKDKDKDQQAQFPCVQFVWDWDQDPPQGIKTWGDDPLFHTWIARPVRSMIITIHGQCCSVPNPPDDDDDPVSVVVSVVVVVVVCCVGGVGD